Protein AF-A0A6I7WLR5-F1 (afdb_monomer)

Solvent-accessible surface area (backbone atoms only — not comparable to full-atom values): 5515 Å² total; per-residue (Å²): 133,82,80,74,80,87,75,83,79,71,50,66,70,51,54,50,51,55,52,51,54,34,65,75,40,56,70,33,25,38,33,32,39,29,27,16,47,95,90,38,60,68,51,74,43,82,32,59,53,66,34,96,51,32,59,81,39,74,30,73,34,66,68,54,49,53,51,49,55,47,53,29,57,79,68,73,31,41,89,65,44,79,51,70,49,58,54,87,52,78,94,67,138

pLDDT: mean 93.95, std 9.71, range [45.16, 98.81]

Radius of gyration: 13.98 Å; Cα contacts (8 Å, |Δi|>4): 146; chains: 1; bounding box: 31×34×35 Å

Secondary structure (DSSP, 8-state):
-----------HHHHHHHHHHHHHSTTS--EEEEEEETTEEEEEEEE-B--SSTTT---B-HHHHHHHHHHHHHTT-EEEEEEE--SSS-S--

Sequence (93 aa):
MTDKIKEIAIPRKIVQSLLHHAQQTPEQEVCGLISSLNNTPYHCYPIENTATQPERFFNLDPQQQIQAMASMREKDEQLFAIYHSHPSAPAVP

Foldseek 3Di:
DPPPPPDADADPVVVVVQVVQCVVPLQFKWKWFWWDDPLHTDDTQTFDFPDPCRSADGDGDPVSNVVVCVVCVVVVIGTNDIDMDHNPDPPDD

Nearest PDB structures (foldseek):
  5ld9-assembly1_A  TM=9.307E-01  e=1.013E-04  Pyrococcus furiosus DSM 3638
  4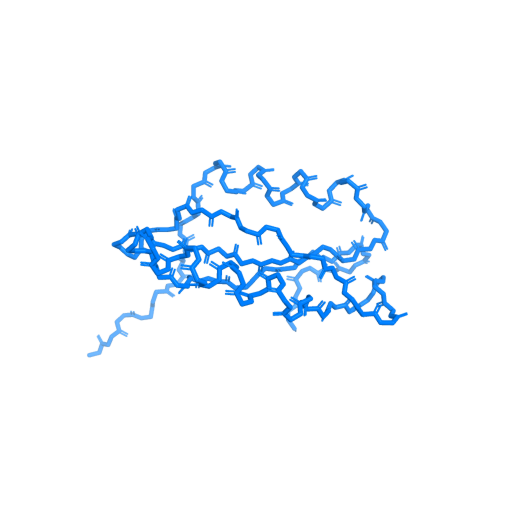gdn-assembly4_D  TM=3.740E-01  e=2.712E+00  Staphylococcus aureus subsp. aureus N315
  7y3z-assembly4_C  TM=3.862E-01  e=4.213E+00  Acinetobacter
  7v1y-assembly1_B  TM=2.665E-01  e=2.888E+00  Homo sapiens

Structure (mmCIF, N/CA/C/O backbone):
data_AF-A0A6I7WLR5-F1
#
_entry.id   AF-A0A6I7WLR5-F1
#
loop_
_atom_site.group_PDB
_atom_site.id
_atom_site.type_symbol
_atom_site.label_atom_id
_atom_site.label_alt_id
_atom_site.label_comp_id
_atom_site.label_asym_id
_atom_site.label_entity_id
_atom_site.label_seq_id
_atom_site.pdbx_PDB_ins_code
_atom_site.Cartn_x
_atom_site.Cartn_y
_atom_site.Cartn_z
_atom_site.occupancy
_atom_site.B_iso_or_equiv
_atom_site.auth_seq_id
_atom_site.auth_comp_id
_atom_site.auth_asym_id
_atom_site.auth_atom_id
_atom_site.pdbx_PDB_model_num
ATOM 1 N N . MET A 1 1 ? -7.850 -25.367 19.589 1.00 45.16 1 MET A N 1
ATOM 2 C CA . MET A 1 1 ? -7.629 -25.574 18.145 1.00 45.16 1 MET A CA 1
ATOM 3 C C . MET A 1 1 ? -8.180 -24.337 17.469 1.00 45.16 1 MET A C 1
ATOM 5 O O . MET A 1 1 ? -9.386 -24.162 17.465 1.00 45.16 1 MET A O 1
ATOM 9 N N . THR A 1 2 ? -7.322 -23.397 17.089 1.00 51.28 2 THR A N 1
ATOM 10 C CA . THR A 1 2 ? -7.746 -22.172 16.404 1.00 51.28 2 THR A CA 1
ATOM 11 C C . THR A 1 2 ? -8.135 -22.555 14.985 1.00 51.28 2 THR A C 1
ATOM 13 O O . THR A 1 2 ? -7.281 -23.003 14.219 1.00 51.28 2 THR A O 1
ATOM 16 N N . ASP A 1 3 ? -9.422 -22.444 14.657 1.00 58.72 3 ASP A N 1
ATOM 17 C CA . ASP A 1 3 ? -9.887 -22.557 13.278 1.00 58.72 3 ASP A CA 1
ATOM 18 C C . ASP A 1 3 ? -9.053 -21.609 12.416 1.00 58.72 3 ASP A C 1
ATOM 20 O O . ASP A 1 3 ? -9.034 -20.394 12.628 1.00 58.72 3 ASP A O 1
ATOM 24 N N . LYS A 1 4 ? -8.291 -22.176 11.476 1.00 65.38 4 LYS A N 1
ATOM 25 C CA . LYS A 1 4 ? -7.581 -21.379 10.481 1.00 65.38 4 LYS A CA 1
ATOM 26 C C . LYS A 1 4 ? -8.644 -20.645 9.676 1.00 65.38 4 LYS A C 1
ATOM 28 O O . LYS A 1 4 ? -9.430 -21.285 8.981 1.00 65.38 4 LYS A O 1
ATOM 33 N N . ILE A 1 5 ? -8.645 -19.319 9.764 1.00 66.56 5 ILE A N 1
ATOM 34 C CA . ILE A 1 5 ? -9.427 -18.465 8.876 1.00 66.56 5 ILE A CA 1
ATOM 35 C C . ILE A 1 5 ? -8.998 -18.812 7.446 1.00 66.56 5 ILE A C 1
ATOM 37 O O . ILE A 1 5 ? -7.853 -18.578 7.063 1.00 66.56 5 ILE A O 1
ATOM 41 N N . LYS A 1 6 ? -9.891 -19.460 6.692 1.00 81.31 6 LYS A N 1
ATOM 42 C CA . LYS A 1 6 ? -9.633 -19.869 5.302 1.00 81.31 6 LYS A CA 1
ATOM 43 C C . LYS A 1 6 ? -9.869 -18.734 4.312 1.00 81.31 6 LYS A C 1
ATOM 45 O O . LYS A 1 6 ? -9.347 -18.784 3.206 1.00 81.31 6 LYS A O 1
ATOM 50 N N . GLU A 1 7 ? -10.653 -17.735 4.707 1.00 87.25 7 GLU A N 1
ATOM 51 C CA . GLU A 1 7 ? -11.148 -16.684 3.825 1.00 87.25 7 GLU A CA 1
ATOM 52 C C . GLU A 1 7 ? -11.110 -15.331 4.534 1.00 87.25 7 GLU A C 1
ATOM 54 O O . GLU A 1 7 ? -11.405 -15.234 5.725 1.00 87.25 7 GLU A O 1
ATOM 59 N N . ILE A 1 8 ? -10.765 -14.282 3.790 1.00 90.62 8 ILE A N 1
ATOM 60 C CA . ILE A 1 8 ? -10.817 -12.895 4.256 1.00 90.62 8 ILE A CA 1
ATOM 61 C C . ILE A 1 8 ? -11.893 -12.139 3.480 1.00 90.62 8 ILE A C 1
ATOM 63 O O . ILE A 1 8 ? -12.013 -12.280 2.264 1.00 90.62 8 ILE A O 1
ATOM 67 N N . ALA A 1 9 ? -12.668 -11.311 4.177 1.00 92.75 9 ALA A N 1
ATOM 68 C CA . ALA A 1 9 ? -13.650 -10.434 3.555 1.00 92.75 9 ALA A CA 1
ATOM 69 C C . ALA A 1 9 ? -13.074 -9.021 3.436 1.00 92.75 9 ALA A C 1
ATOM 71 O O . ALA A 1 9 ? -12.740 -8.395 4.440 1.00 92.75 9 ALA A O 1
ATOM 72 N N . ILE A 1 10 ? -12.980 -8.507 2.209 1.00 95.38 10 ILE A N 1
ATOM 73 C CA . ILE A 1 10 ? -12.531 -7.138 1.938 1.00 95.38 10 ILE A CA 1
ATOM 74 C C . ILE A 1 10 ? -13.728 -6.338 1.402 1.00 95.38 10 ILE A C 1
ATOM 76 O O . ILE A 1 10 ? -14.327 -6.743 0.402 1.00 95.38 10 ILE A O 1
ATOM 80 N N . PRO A 1 11 ? -14.096 -5.198 2.021 1.00 96.06 11 PRO A N 1
ATOM 81 C CA . PRO A 1 11 ? -15.155 -4.333 1.518 1.00 96.06 11 PRO A CA 1
ATOM 82 C C . PRO A 1 11 ? -14.936 -3.925 0.062 1.00 96.06 11 PRO A C 1
ATOM 84 O O . PRO A 1 11 ? -13.833 -3.550 -0.341 1.00 96.06 11 PRO A O 1
ATOM 87 N N . ARG A 1 12 ? -16.023 -3.896 -0.719 1.00 96.88 12 ARG A N 1
ATOM 88 C CA . ARG A 1 12 ? -15.990 -3.536 -2.148 1.00 96.88 12 ARG A CA 1
ATOM 89 C C . ARG A 1 12 ? -15.294 -2.200 -2.414 1.00 96.88 12 ARG A C 1
ATOM 91 O O . ARG A 1 12 ? -14.594 -2.086 -3.413 1.00 96.88 12 ARG A O 1
ATOM 98 N N . LYS A 1 13 ? -15.454 -1.219 -1.520 1.00 96.69 13 LYS A N 1
ATOM 99 C CA . LYS A 1 13 ? -14.789 0.087 -1.621 1.00 96.69 13 LYS A CA 1
ATOM 100 C C . LYS A 1 13 ? -13.264 -0.055 -1.648 1.00 96.69 13 LYS A C 1
ATOM 102 O O . LYS A 1 13 ? -12.628 0.550 -2.500 1.00 96.69 13 LYS A O 1
ATOM 107 N N . ILE A 1 14 ? -12.696 -0.889 -0.773 1.00 97.94 14 ILE A N 1
ATOM 108 C CA . ILE A 1 14 ? -11.253 -1.162 -0.765 1.00 97.94 14 ILE A CA 1
ATOM 109 C C . ILE A 1 14 ? -10.862 -1.863 -2.062 1.00 97.94 14 ILE A C 1
ATOM 111 O O . ILE A 1 14 ? -9.961 -1.386 -2.738 1.00 97.94 14 ILE A O 1
ATOM 115 N N . VAL A 1 15 ? -11.577 -2.920 -2.467 1.00 97.62 15 VAL A N 1
ATOM 116 C CA . VAL A 1 15 ? -11.294 -3.638 -3.727 1.00 97.62 15 VAL A CA 1
ATOM 117 C C . VAL A 1 15 ? -11.268 -2.682 -4.924 1.00 97.62 15 VAL A C 1
ATOM 119 O O . VAL A 1 15 ? -10.356 -2.740 -5.742 1.00 97.62 15 VAL A O 1
ATOM 122 N N . GLN A 1 16 ? -12.229 -1.762 -5.013 1.00 97.81 16 GLN A N 1
ATOM 123 C CA . GLN A 1 16 ? -12.274 -0.755 -6.072 1.00 97.81 16 GLN A CA 1
ATOM 124 C C . GLN A 1 16 ? -11.085 0.206 -6.012 1.00 97.81 16 GLN A C 1
ATOM 126 O O . GLN A 1 16 ? -10.528 0.513 -7.060 1.00 97.81 16 GLN A O 1
ATOM 131 N N . SER A 1 17 ? -10.664 0.645 -4.822 1.00 97.50 17 SER A N 1
ATOM 132 C CA . SER A 1 17 ? -9.457 1.465 -4.666 1.00 97.50 17 SER A CA 1
ATOM 133 C C . SER A 1 17 ? -8.193 0.727 -5.111 1.00 97.50 17 SER A C 1
ATOM 135 O O . SER A 1 17 ? -7.372 1.324 -5.797 1.00 97.50 17 SER A O 1
ATOM 137 N N . LEU A 1 18 ? -8.054 -0.562 -4.775 1.00 97.50 18 LEU A N 1
ATOM 138 C CA . LEU A 1 18 ? -6.912 -1.381 -5.203 1.00 97.50 18 LEU A CA 1
ATOM 139 C C . LEU A 1 18 ? -6.868 -1.524 -6.728 1.00 97.50 18 LEU A C 1
ATOM 141 O O . LEU A 1 18 ? -5.837 -1.276 -7.348 1.00 97.50 18 LEU A O 1
ATOM 145 N N . LEU A 1 19 ? -8.005 -1.881 -7.334 1.00 97.19 19 LEU A N 1
ATOM 146 C CA . LEU A 1 19 ? -8.120 -2.032 -8.785 1.00 97.19 19 LEU A CA 1
ATOM 147 C C . LEU A 1 19 ? -7.875 -0.708 -9.509 1.00 97.19 19 LEU A C 1
ATOM 149 O O . LEU A 1 19 ? -7.153 -0.681 -10.499 1.00 97.19 19 LEU A O 1
ATOM 153 N N . HIS A 1 20 ? -8.443 0.389 -9.004 1.00 97.62 20 HIS A N 1
ATOM 154 C CA . HIS A 1 20 ? -8.233 1.714 -9.573 1.00 97.62 20 HIS A CA 1
ATOM 155 C C . HIS A 1 20 ? -6.758 2.121 -9.521 1.00 97.62 20 HIS A C 1
ATOM 157 O O . HIS A 1 20 ? -6.246 2.604 -10.526 1.00 97.62 20 HIS A O 1
ATOM 163 N N . HIS A 1 21 ? -6.078 1.882 -8.394 1.00 97.62 21 HIS A N 1
ATOM 164 C CA . HIS A 1 21 ? -4.654 2.176 -8.240 1.00 97.62 21 HIS A CA 1
ATOM 165 C C . HIS A 1 21 ? -3.825 1.414 -9.282 1.00 97.62 21 HIS A C 1
ATOM 167 O O . HIS A 1 21 ? -3.110 2.041 -10.056 1.00 97.62 21 HIS A O 1
ATOM 173 N N . ALA A 1 22 ? -4.012 0.095 -9.389 1.00 96.94 22 ALA A N 1
ATOM 174 C CA . ALA A 1 22 ? -3.304 -0.729 -10.370 1.00 96.94 22 ALA A CA 1
ATOM 175 C C . ALA A 1 22 ? -3.573 -0.294 -11.824 1.00 96.94 22 ALA A C 1
ATOM 177 O O . ALA A 1 22 ? -2.685 -0.334 -12.668 1.00 96.94 22 ALA A O 1
ATOM 178 N N . GLN A 1 23 ? -4.791 0.167 -12.123 1.00 96.81 23 GLN A N 1
ATOM 179 C CA . GLN A 1 23 ? -5.159 0.654 -13.454 1.00 96.81 23 GLN A CA 1
ATOM 180 C C . GLN A 1 23 ? -4.512 1.994 -13.832 1.00 96.81 23 GLN A C 1
ATOM 182 O O . GLN A 1 23 ? -4.456 2.297 -15.022 1.00 96.81 23 GLN A O 1
ATOM 187 N N . GLN A 1 24 ? -4.047 2.806 -12.873 1.0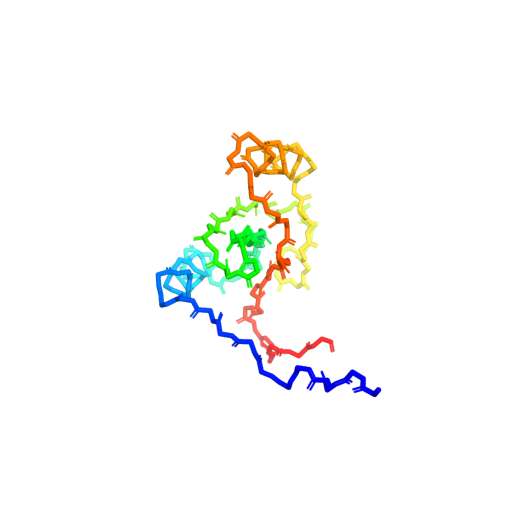0 96.81 24 GLN A N 1
ATOM 188 C CA . GLN A 1 24 ? -3.358 4.067 -13.190 1.00 96.81 24 GLN A CA 1
ATOM 189 C C . GLN A 1 24 ? -1.954 3.835 -13.766 1.00 96.81 24 GLN A C 1
ATOM 191 O O . GLN A 1 24 ? -1.485 4.641 -14.566 1.00 96.81 24 GLN A O 1
ATOM 196 N N . THR A 1 25 ? -1.298 2.736 -13.391 1.00 93.69 25 THR A N 1
ATOM 197 C CA . THR A 1 25 ? 0.059 2.385 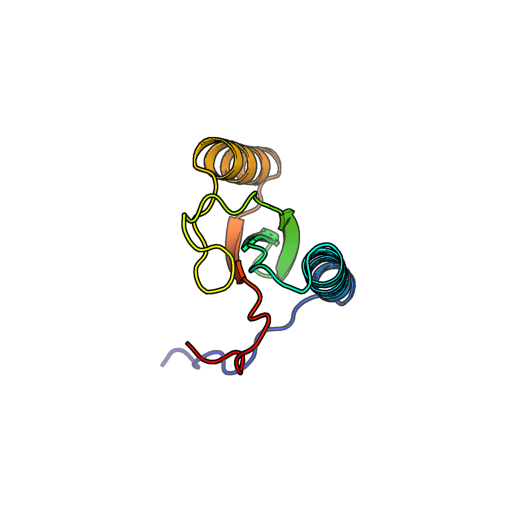-13.836 1.00 93.69 25 THR A CA 1
ATOM 198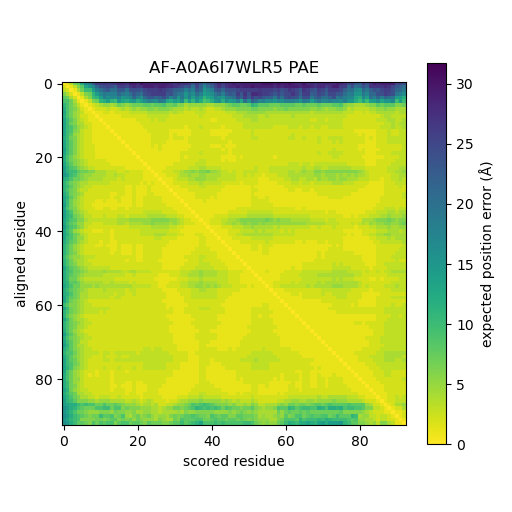 C C . THR A 1 25 ? 0.122 0.905 -14.222 1.00 93.69 25 THR A C 1
ATOM 200 O O . THR A 1 25 ? 0.768 0.115 -13.541 1.00 93.69 25 THR A O 1
ATOM 203 N N . PRO A 1 26 ? -0.542 0.494 -15.317 1.00 94.50 26 PRO A N 1
ATOM 204 C CA . PRO A 1 26 ? -0.761 -0.920 -15.635 1.00 94.50 26 PRO A CA 1
ATOM 205 C C . PRO A 1 26 ? 0.516 -1.705 -15.970 1.00 94.50 26 PRO A C 1
ATOM 207 O O . PRO A 1 26 ? 0.469 -2.928 -16.019 1.00 94.50 26 PRO A O 1
ATOM 210 N N . GLU A 1 27 ? 1.638 -1.023 -16.215 1.00 96.25 27 GLU A N 1
ATOM 211 C CA . GLU A 1 27 ? 2.937 -1.633 -16.529 1.00 96.25 27 GLU A CA 1
ATOM 212 C C . GLU A 1 27 ? 3.860 -1.767 -15.304 1.00 96.25 27 GLU A C 1
ATOM 214 O O . GLU A 1 27 ? 4.908 -2.403 -15.397 1.00 96.25 27 GLU A O 1
ATOM 219 N N . GLN A 1 28 ? 3.490 -1.182 -14.161 1.00 96.88 28 GLN A N 1
ATOM 220 C CA . GLN A 1 28 ? 4.300 -1.153 -12.940 1.00 96.88 28 GLN A CA 1
ATOM 221 C C . GLN A 1 28 ? 3.502 -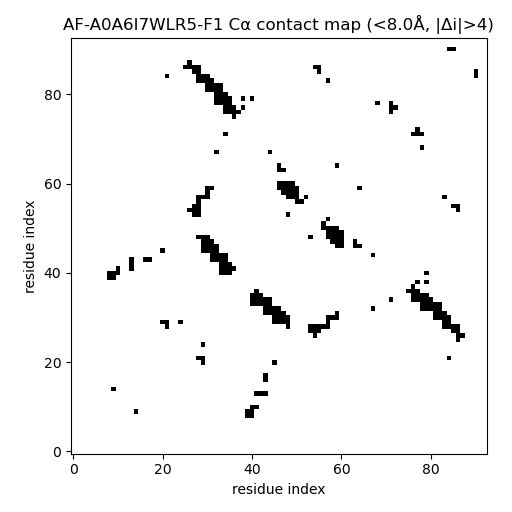1.697 -11.755 1.00 96.88 28 GLN A C 1
ATOM 223 O O . GLN A 1 28 ? 2.293 -1.497 -11.656 1.00 96.88 28 GLN A O 1
ATOM 228 N N . GLU A 1 29 ? 4.171 -2.384 -10.834 1.00 97.56 29 GLU A N 1
ATOM 229 C CA . GLU A 1 29 ? 3.572 -2.779 -9.571 1.00 97.56 29 GLU A CA 1
ATOM 230 C C . GLU A 1 29 ? 3.186 -1.535 -8.774 1.00 97.56 29 GLU A C 1
ATOM 232 O O . GLU A 1 29 ? 4.025 -0.683 -8.468 1.00 97.56 29 GLU A O 1
ATOM 237 N N . VAL A 1 30 ? 1.916 -1.458 -8.390 1.00 98.00 30 VAL A N 1
ATOM 238 C CA . VAL A 1 30 ? 1.478 -0.571 -7.317 1.00 98.00 30 VAL A CA 1
ATOM 239 C C . VAL A 1 30 ? 1.582 -1.293 -5.988 1.00 98.00 30 VAL A C 1
ATOM 241 O O . VAL A 1 30 ? 1.436 -2.513 -5.940 1.00 98.00 30 VAL A O 1
ATOM 244 N N . CYS A 1 31 ? 1.766 -0.552 -4.900 1.00 98.56 31 CYS A N 1
ATOM 245 C CA . CYS A 1 31 ? 1.821 -1.116 -3.557 1.00 98.56 31 CYS A CA 1
ATOM 246 C C . CYS A 1 31 ? 1.140 -0.219 -2.519 1.00 98.56 31 CYS A C 1
ATOM 248 O O . CYS A 1 31 ? 0.797 0.938 -2.769 1.00 98.56 31 CYS A O 1
ATOM 250 N N . GLY A 1 32 ? 0.903 -0.770 -1.334 1.00 98.62 32 GLY A N 1
ATOM 251 C CA . GLY A 1 32 ? 0.379 0.001 -0.218 1.00 98.62 32 GLY A CA 1
ATOM 252 C C . GLY A 1 32 ? -0.076 -0.856 0.948 1.00 98.62 32 GLY A C 1
ATOM 253 O O . GLY A 1 32 ? 0.190 -2.057 1.022 1.00 98.62 32 GLY A O 1
ATOM 254 N N . LEU A 1 33 ? -0.784 -0.211 1.871 1.00 98.69 33 LEU A N 1
ATOM 255 C CA . LEU A 1 33 ? -1.274 -0.824 3.099 1.00 98.69 33 LEU A CA 1
ATOM 256 C C . LEU A 1 33 ? -2.799 -0.790 3.159 1.00 98.69 33 LEU A C 1
ATOM 258 O O . LEU A 1 33 ? -3.448 0.119 2.642 1.00 98.69 33 LEU A O 1
ATOM 262 N N . ILE A 1 34 ? -3.368 -1.766 3.851 1.00 98.56 34 ILE A N 1
ATOM 263 C CA . ILE A 1 34 ? -4.774 -1.794 4.244 1.00 98.56 34 ILE A CA 1
ATOM 264 C C . ILE A 1 34 ? -4.806 -1.792 5.766 1.00 98.56 34 ILE A C 1
ATOM 266 O O . ILE A 1 34 ? -4.103 -2.582 6.400 1.00 98.56 34 ILE A O 1
ATOM 270 N N . SER A 1 35 ? -5.607 -0.911 6.351 1.00 98.44 35 SER A N 1
ATOM 271 C CA . SER A 1 35 ? -5.881 -0.906 7.783 1.00 98.44 35 SER A CA 1
ATOM 272 C C . SER A 1 35 ? -7.151 -1.688 8.108 1.00 98.44 35 SER A C 1
ATOM 274 O O . SER A 1 35 ? -7.951 -2.017 7.231 1.00 98.44 35 SER A O 1
ATOM 276 N N . SER A 1 36 ? -7.359 -1.963 9.388 1.00 97.69 36 SER A N 1
ATOM 277 C CA . SER A 1 36 ? -8.597 -2.502 9.928 1.00 97.69 36 SER A CA 1
ATOM 278 C C . SER A 1 36 ? -9.061 -1.713 11.139 1.00 97.69 36 SER A C 1
ATOM 280 O O . SER A 1 36 ? -8.257 -1.169 11.894 1.00 97.69 36 SER A O 1
ATOM 282 N N . LEU A 1 37 ? -10.374 -1.712 11.335 1.00 96.50 37 LEU A N 1
ATOM 283 C CA . LEU A 1 37 ? -11.035 -1.264 12.549 1.00 96.50 37 LEU A CA 1
ATOM 284 C C . LEU A 1 37 ? -11.823 -2.457 13.094 1.00 96.50 37 LEU A C 1
ATOM 286 O O . LEU A 1 37 ? -12.617 -3.052 12.364 1.00 96.50 37 LEU A O 1
ATOM 290 N N . ASN A 1 38 ? -11.578 -2.848 14.347 1.00 92.25 38 ASN A N 1
ATOM 291 C CA . ASN A 1 38 ? -12.183 -4.042 14.958 1.00 92.25 38 ASN A CA 1
ATOM 292 C C . ASN A 1 38 ? -12.045 -5.300 14.074 1.00 92.25 38 ASN A C 1
ATOM 294 O O . ASN A 1 38 ? -13.026 -5.984 13.779 1.00 92.25 38 ASN A O 1
ATOM 298 N N . ASN A 1 39 ? -10.827 -5.562 13.589 1.00 88.56 39 ASN A N 1
ATOM 299 C CA . ASN A 1 39 ? -10.475 -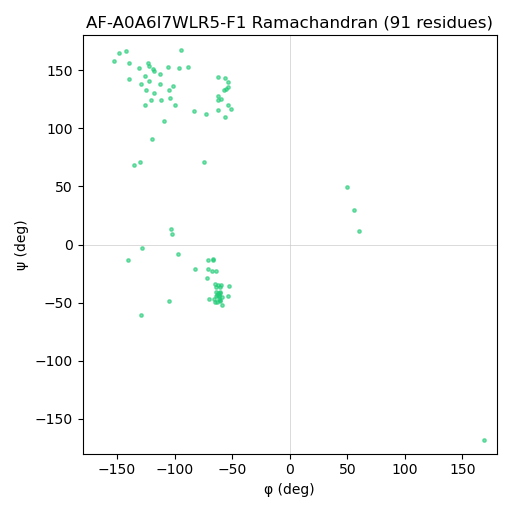6.678 12.699 1.00 88.56 39 ASN A CA 1
ATOM 300 C C . ASN A 1 39 ? -11.217 -6.704 11.347 1.00 88.56 39 ASN A C 1
ATOM 302 O O . ASN A 1 39 ? -11.128 -7.690 10.617 1.00 88.56 39 ASN A O 1
ATOM 306 N N . THR A 1 40 ? -11.920 -5.630 10.983 1.00 93.44 40 THR A N 1
ATOM 307 C CA . THR A 1 40 ? -12.579 -5.485 9.681 1.00 93.44 40 THR A CA 1
ATOM 308 C C . THR A 1 40 ? -11.765 -4.531 8.810 1.00 93.44 40 THR A C 1
ATOM 310 O O . THR A 1 40 ? -11.497 -3.418 9.266 1.00 93.44 40 THR A O 1
ATOM 313 N N . PRO A 1 41 ? -11.362 -4.907 7.579 1.00 97.00 41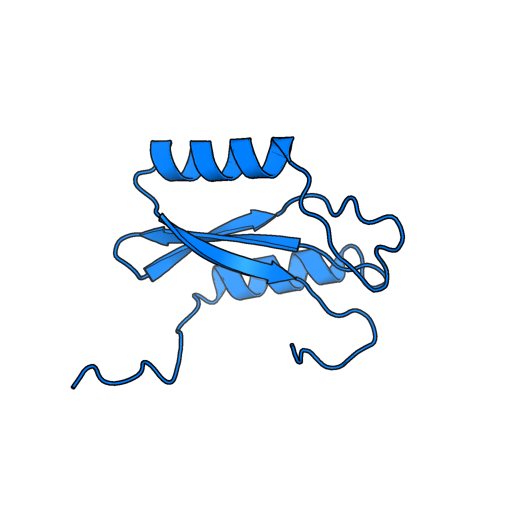 PRO A N 1
ATOM 314 C CA . PRO A 1 41 ? -10.614 -4.011 6.696 1.00 97.00 41 PRO A CA 1
ATOM 315 C C . PRO A 1 41 ? -11.362 -2.693 6.472 1.00 97.00 41 PRO A C 1
ATOM 317 O O . PRO A 1 41 ? -12.565 -2.713 6.210 1.00 97.00 41 PRO A O 1
ATOM 320 N N . TYR A 1 42 ? -10.667 -1.559 6.578 1.00 96.69 42 TYR A N 1
ATOM 321 C CA . TYR A 1 42 ? -11.309 -0.247 6.702 1.00 96.69 42 TYR A CA 1
ATOM 322 C C . TYR A 1 42 ? -10.787 0.810 5.717 1.00 96.69 42 TYR A C 1
ATOM 324 O O . TYR A 1 42 ? -11.554 1.260 4.860 1.00 96.69 42 TYR A O 1
ATOM 332 N N . HIS A 1 43 ? -9.495 1.158 5.754 1.00 97.19 43 HIS A N 1
ATOM 333 C CA . HIS A 1 43 ? -8.888 2.114 4.819 1.00 97.19 43 HIS A CA 1
ATOM 334 C C . HIS A 1 43 ? -7.787 1.494 3.958 1.00 97.19 43 HIS A C 1
ATOM 336 O O . HIS A 1 43 ? -7.075 0.585 4.376 1.00 97.19 43 HIS A O 1
ATOM 342 N N . CYS A 1 44 ? -7.643 2.026 2.742 1.00 98.12 44 CYS A N 1
ATOM 343 C CA . CYS A 1 44 ? -6.527 1.750 1.845 1.00 98.12 44 CYS A CA 1
ATOM 344 C C . CYS A 1 44 ? -5.588 2.960 1.833 1.00 98.12 44 CYS A C 1
ATOM 346 O O . CYS A 1 44 ? -6.043 4.094 1.679 1.00 98.12 44 CYS A O 1
ATOM 348 N N . TYR A 1 45 ? -4.295 2.695 1.972 1.00 98.38 45 TYR A N 1
ATOM 349 C CA . TYR A 1 45 ? -3.207 3.661 1.948 1.00 98.38 45 TYR A CA 1
ATOM 350 C C . TYR A 1 45 ? -2.274 3.298 0.783 1.00 98.38 45 TYR A C 1
ATOM 352 O O . TYR A 1 45 ? -1.384 2.463 0.962 1.00 98.38 45 TYR A O 1
ATOM 360 N N . PRO A 1 46 ? -2.503 3.845 -0.427 1.00 98.31 46 PRO A N 1
ATOM 361 C CA . PRO A 1 46 ? -1.534 3.790 -1.519 1.00 98.31 46 PRO A CA 1
ATOM 362 C C . PRO A 1 46 ? -0.179 4.333 -1.069 1.00 98.31 46 PRO A C 1
ATOM 364 O O . PRO A 1 46 ? -0.130 5.365 -0.400 1.00 98.31 46 PRO A O 1
ATOM 367 N N . ILE A 1 47 ? 0.894 3.629 -1.420 1.00 98.56 47 ILE A N 1
ATOM 368 C CA . ILE A 1 47 ? 2.270 4.054 -1.167 1.00 98.56 47 ILE A CA 1
ATOM 369 C C . ILE A 1 47 ? 3.043 3.945 -2.474 1.00 98.56 47 ILE A C 1
ATOM 371 O O . ILE A 1 47 ? 2.899 2.965 -3.208 1.00 98.56 47 ILE A O 1
ATOM 375 N N . GLU A 1 48 ? 3.867 4.948 -2.746 1.00 98.31 48 GLU A N 1
ATOM 376 C CA . GLU A 1 48 ? 4.750 4.963 -3.905 1.00 98.31 48 GLU A CA 1
ATOM 377 C C . GLU A 1 48 ? 5.688 3.750 -3.929 1.00 98.31 48 GLU A C 1
ATOM 379 O O . GLU A 1 48 ? 6.320 3.404 -2.925 1.00 98.31 48 GLU A O 1
ATOM 384 N N . ASN A 1 49 ? 5.774 3.114 -5.099 1.00 98.50 49 ASN A N 1
ATOM 385 C CA . ASN A 1 49 ? 6.726 2.047 -5.351 1.00 98.50 49 ASN A CA 1
ATOM 386 C C . ASN A 1 49 ? 8.086 2.645 -5.738 1.00 98.50 49 ASN A C 1
ATOM 388 O O . ASN A 1 49 ? 8.231 3.253 -6.793 1.00 98.50 49 ASN A O 1
ATOM 392 N N . THR A 1 50 ? 9.092 2.425 -4.897 1.00 98.38 50 THR A N 1
ATOM 393 C CA . THR A 1 50 ? 10.462 2.937 -5.060 1.00 98.38 50 THR A CA 1
ATOM 394 C C . THR A 1 50 ? 11.445 1.869 -5.552 1.00 98.38 50 THR A C 1
ATOM 396 O O . THR A 1 50 ? 12.664 2.049 -5.480 1.00 98.38 50 THR A O 1
ATOM 399 N N . ALA A 1 51 ? 10.949 0.722 -6.026 1.00 98.06 51 ALA A N 1
ATOM 400 C CA . ALA A 1 51 ? 11.796 -0.326 -6.578 1.00 98.06 51 ALA A CA 1
ATOM 401 C C . ALA A 1 51 ? 12.552 0.171 -7.818 1.00 98.06 51 ALA A C 1
ATOM 403 O O . ALA A 1 51 ? 12.026 0.917 -8.639 1.00 98.06 51 ALA A O 1
ATOM 404 N N . THR A 1 52 ? 13.790 -0.294 -7.991 1.00 97.44 52 THR A N 1
ATOM 405 C CA . THR A 1 52 ? 14.601 0.008 -9.185 1.00 97.44 52 THR A CA 1
ATOM 406 C C . THR A 1 52 ? 14.040 -0.626 -10.457 1.00 97.44 52 THR A C 1
ATOM 408 O O . THR A 1 52 ? 14.342 -0.167 -11.554 1.00 97.44 52 THR A O 1
ATOM 411 N N . GLN A 1 53 ? 13.249 -1.687 -10.298 1.00 96.75 53 GLN A N 1
ATOM 412 C CA . GLN A 1 53 ? 12.580 -2.436 -11.357 1.00 96.75 53 GLN A CA 1
ATOM 413 C C . 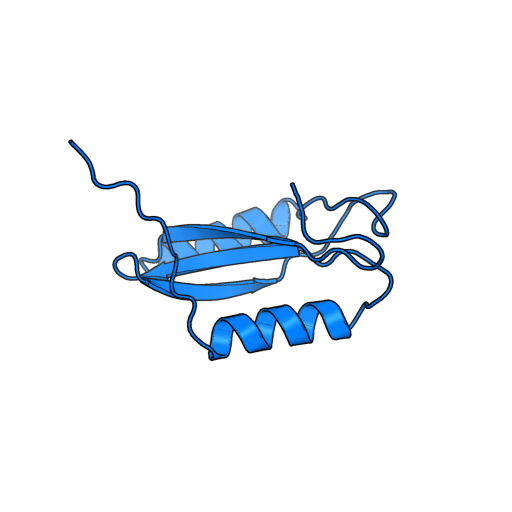GLN A 1 53 ? 11.092 -2.585 -10.999 1.00 96.75 53 GLN A C 1
ATOM 415 O O . GLN A 1 53 ? 10.654 -3.667 -10.585 1.00 96.75 53 GLN A O 1
ATOM 420 N N . PRO A 1 54 ? 10.321 -1.484 -11.069 1.00 96.62 54 PRO A N 1
ATOM 421 C CA . PRO A 1 54 ? 8.940 -1.444 -10.606 1.00 96.62 54 PRO A CA 1
ATOM 422 C C . PRO A 1 54 ? 8.005 -2.315 -11.450 1.00 96.62 54 PRO A C 1
ATOM 424 O O . PRO A 1 54 ? 6.895 -2.591 -11.029 1.00 96.62 54 PRO A O 1
ATOM 427 N N . GLU A 1 55 ? 8.429 -2.797 -12.617 1.00 95.12 55 GLU A N 1
ATOM 428 C CA . GLU A 1 55 ? 7.675 -3.735 -13.451 1.00 95.12 55 GLU A CA 1
ATOM 429 C C . GLU A 1 55 ? 7.584 -5.160 -12.866 1.00 95.12 55 GLU A C 1
ATOM 431 O O . GLU A 1 55 ? 6.803 -5.978 -13.358 1.00 95.12 55 GLU A O 1
ATOM 436 N N . ARG A 1 56 ? 8.399 -5.472 -11.844 1.00 93.44 56 ARG A N 1
ATOM 437 C CA . ARG A 1 56 ? 8.534 -6.821 -11.250 1.00 93.44 56 ARG A CA 1
ATOM 438 C C . ARG A 1 56 ? 8.681 -6.866 -9.733 1.00 93.44 56 ARG A C 1
ATOM 440 O O . ARG A 1 56 ? 8.675 -7.959 -9.171 1.00 93.44 56 ARG A O 1
ATOM 447 N N . PHE A 1 57 ? 8.951 -5.731 -9.103 1.00 95.75 57 PHE A N 1
ATOM 448 C CA . PHE A 1 57 ? 9.158 -5.652 -7.668 1.00 95.75 57 PHE A CA 1
ATOM 449 C C . PHE A 1 57 ? 8.490 -4.403 -7.120 1.00 95.75 57 PHE A C 1
ATOM 451 O O . PHE A 1 57 ? 8.376 -3.388 -7.814 1.00 95.75 57 PHE A O 1
ATOM 458 N N . PHE A 1 58 ? 8.170 -4.444 -5.831 1.00 97.12 58 PHE A N 1
ATOM 459 C CA . PHE A 1 58 ? 7.773 -3.265 -5.089 1.00 97.12 58 PHE A CA 1
ATOM 460 C C . PHE A 1 58 ? 8.674 -3.014 -3.882 1.00 97.12 58 PHE A C 1
ATOM 462 O O . PHE A 1 58 ? 9.044 -3.937 -3.158 1.00 97.12 58 PHE A O 1
ATOM 469 N N . ASN A 1 59 ? 8.974 -1.738 -3.642 1.00 98.19 59 ASN A N 1
ATOM 470 C CA . ASN A 1 59 ? 9.506 -1.238 -2.380 1.00 98.19 59 ASN A CA 1
ATOM 471 C C . ASN A 1 59 ? 8.598 -0.108 -1.907 1.00 98.19 59 ASN A C 1
ATOM 473 O O . ASN A 1 59 ? 8.463 0.899 -2.599 1.00 98.19 59 ASN A O 1
ATOM 477 N N . LEU A 1 60 ? 7.999 -0.251 -0.727 1.00 98.62 60 LEU A N 1
ATOM 478 C CA . LEU A 1 60 ? 7.235 0.839 -0.124 1.00 98.62 60 LEU A CA 1
ATOM 479 C C . LEU A 1 60 ? 8.167 2.024 0.142 1.00 98.62 60 LEU A C 1
ATOM 481 O O . LEU A 1 60 ? 9.194 1.845 0.800 1.00 98.62 60 LEU A O 1
ATOM 485 N N . ASP A 1 61 ? 7.802 3.222 -0.321 1.00 98.75 61 ASP A N 1
ATOM 486 C CA . ASP A 1 61 ? 8.477 4.442 0.118 1.00 98.75 61 ASP A CA 1
ATOM 487 C C . ASP A 1 61 ? 8.480 4.516 1.665 1.00 98.75 61 ASP A C 1
ATOM 489 O O . ASP 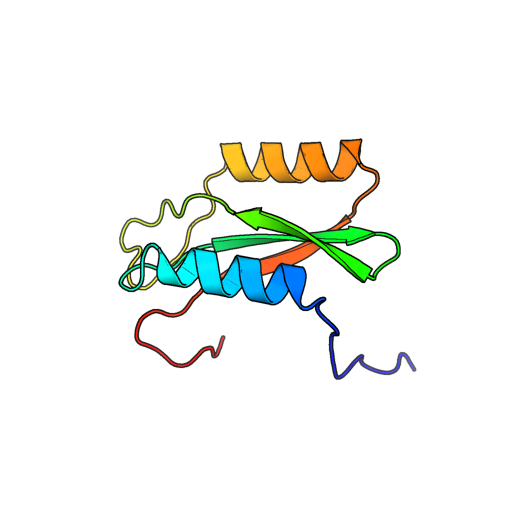A 1 61 ? 7.406 4.520 2.287 1.00 98.75 61 ASP A O 1
ATOM 493 N N . PRO A 1 62 ? 9.658 4.566 2.322 1.00 98.56 62 PRO A N 1
ATOM 494 C CA . PRO A 1 62 ? 9.737 4.486 3.779 1.00 98.56 62 PRO A CA 1
ATOM 495 C C . PRO A 1 62 ? 9.034 5.642 4.491 1.00 98.56 62 PRO A C 1
ATOM 497 O O . PRO A 1 62 ? 8.453 5.452 5.564 1.00 98.56 62 PRO A O 1
ATOM 500 N N . GLN A 1 63 ? 9.071 6.847 3.915 1.00 98.69 63 GLN A N 1
ATOM 501 C CA . GLN A 1 63 ? 8.461 8.023 4.524 1.00 98.69 63 GLN A CA 1
ATOM 502 C C . GLN A 1 63 ? 6.933 7.919 4.481 1.00 98.69 63 GLN A C 1
ATOM 504 O O . GLN A 1 63 ? 6.279 8.104 5.512 1.00 98.69 63 GLN A O 1
ATOM 509 N N . GLN A 1 64 ? 6.365 7.562 3.331 1.00 98.81 64 GLN A N 1
ATOM 510 C CA . GLN A 1 64 ? 4.929 7.338 3.167 1.00 98.81 64 GLN A CA 1
ATOM 511 C C . GLN A 1 64 ? 4.441 6.156 4.011 1.00 98.81 64 GLN A C 1
ATOM 513 O O . GLN A 1 64 ? 3.371 6.238 4.613 1.00 98.81 64 GLN A O 1
ATOM 518 N N . GLN A 1 65 ? 5.236 5.088 4.151 1.00 98.75 65 GLN A N 1
ATOM 519 C CA . GLN A 1 65 ? 4.916 3.979 5.053 1.00 98.75 65 GLN A CA 1
ATOM 520 C C . GLN A 1 65 ? 4.802 4.442 6.510 1.00 98.75 65 GLN A C 1
ATOM 522 O O . GLN A 1 65 ? 3.817 4.126 7.182 1.00 98.75 65 GLN A O 1
ATOM 527 N N . ILE A 1 66 ? 5.771 5.221 7.002 1.00 98.62 66 ILE A N 1
ATOM 528 C CA . ILE A 1 66 ? 5.738 5.769 8.366 1.00 98.62 66 ILE A CA 1
ATOM 529 C C . ILE A 1 66 ? 4.516 6.675 8.556 1.00 98.62 66 ILE A C 1
ATOM 531 O O . ILE A 1 66 ? 3.833 6.566 9.578 1.00 98.62 66 ILE A O 1
ATOM 535 N N . GLN A 1 67 ? 4.211 7.529 7.576 1.00 98.75 67 GLN A N 1
ATOM 536 C CA . GLN A 1 67 ? 3.048 8.419 7.604 1.00 98.75 67 GLN A CA 1
ATOM 537 C C . GLN A 1 67 ? 1.726 7.641 7.615 1.00 98.75 67 GLN A C 1
ATOM 539 O O . GLN A 1 67 ? 0.848 7.942 8.424 1.00 98.75 67 GLN A O 1
ATOM 544 N N . ALA A 1 68 ? 1.589 6.605 6.784 1.00 98.62 68 ALA A N 1
ATOM 545 C CA . ALA A 1 68 ? 0.409 5.747 6.760 1.00 98.62 68 ALA A CA 1
ATOM 546 C C . ALA A 1 68 ? 0.213 5.040 8.109 1.00 98.62 68 ALA A C 1
ATOM 548 O O . ALA A 1 68 ? -0.875 5.086 8.681 1.00 98.62 68 ALA A O 1
ATOM 549 N N . MET A 1 69 ? 1.278 4.461 8.673 1.00 98.50 69 MET A N 1
ATOM 550 C CA . MET A 1 69 ? 1.227 3.819 9.990 1.00 98.50 69 MET A CA 1
ATOM 551 C C . MET A 1 69 ? 0.935 4.812 11.125 1.00 98.50 69 MET A C 1
ATOM 553 O O . MET A 1 69 ? 0.272 4.446 12.095 1.00 98.50 69 MET A O 1
ATOM 557 N N . ALA A 1 70 ? 1.419 6.054 11.037 1.00 98.62 70 ALA A N 1
ATOM 558 C CA . ALA A 1 70 ? 1.070 7.114 11.983 1.00 98.62 70 ALA A CA 1
ATOM 559 C C . ALA A 1 70 ? -0.414 7.485 11.884 1.00 98.62 70 ALA A C 1
ATOM 561 O O . ALA A 1 70 ? -1.102 7.482 12.901 1.00 98.62 70 ALA A O 1
ATOM 562 N N . SER A 1 71 ? -0.926 7.675 10.666 1.00 98.50 71 SER A N 1
ATOM 563 C CA . SER A 1 71 ? -2.341 7.958 10.425 1.00 98.50 71 SER A CA 1
ATOM 564 C C . SER A 1 71 ? -3.255 6.832 10.913 1.00 98.50 71 SER A C 1
ATOM 566 O O . SER A 1 71 ? -4.331 7.111 11.432 1.00 98.50 71 SER A O 1
ATOM 568 N N . MET A 1 72 ? -2.841 5.566 10.781 1.00 98.50 72 MET A N 1
ATOM 569 C CA . MET A 1 72 ? -3.580 4.435 11.356 1.00 98.50 72 MET A CA 1
ATOM 570 C C . MET A 1 72 ? -3.687 4.565 12.880 1.00 98.50 72 MET A C 1
ATOM 572 O O . MET A 1 72 ? -4.788 4.483 13.414 1.00 98.50 72 MET A O 1
ATOM 576 N N . ARG A 1 73 ? -2.573 4.849 13.575 1.00 98.06 73 ARG A N 1
ATOM 577 C CA . ARG A 1 73 ? -2.574 5.038 15.038 1.00 98.06 73 ARG A CA 1
ATOM 578 C C . ARG A 1 73 ? -3.460 6.201 15.480 1.00 98.06 73 ARG A C 1
ATOM 580 O O . ARG A 1 73 ? -4.181 6.058 16.455 1.00 98.06 73 ARG A O 1
ATOM 587 N N . GLU A 1 74 ? -3.423 7.326 14.770 1.00 98.31 74 GLU A N 1
ATOM 588 C CA . GLU A 1 74 ? -4.256 8.504 15.071 1.00 98.31 74 GLU A CA 1
ATOM 589 C C . GLU A 1 74 ? -5.761 8.242 14.912 1.00 98.31 74 GLU A C 1
ATOM 591 O O . GLU A 1 74 ? -6.570 8.952 15.505 1.00 98.31 74 GLU A O 1
ATOM 596 N N . LYS A 1 75 ? -6.138 7.240 14.111 1.00 97.75 75 LYS A N 1
ATOM 597 C CA . LYS A 1 75 ? -7.530 6.851 13.848 1.00 97.75 75 LYS A CA 1
ATOM 598 C C . LYS A 1 75 ? -7.973 5.602 14.620 1.00 97.75 75 LYS A C 1
ATOM 600 O O . LYS A 1 75 ? -9.040 5.072 14.322 1.00 97.75 75 LYS A O 1
ATOM 605 N N . ASP A 1 76 ? -7.158 5.112 15.558 1.00 97.94 76 ASP A N 1
ATOM 606 C CA . ASP A 1 76 ? -7.370 3.840 16.269 1.00 97.94 76 ASP A CA 1
ATOM 607 C C . ASP A 1 76 ? -7.517 2.621 15.328 1.00 97.94 76 ASP A C 1
ATOM 609 O O . ASP A 1 76 ? -8.183 1.628 15.631 1.00 97.94 76 ASP A O 1
ATOM 613 N N . GLU A 1 77 ? -6.870 2.682 14.164 1.00 98.25 77 GLU A N 1
ATOM 614 C CA . GLU A 1 77 ? -6.833 1.612 13.172 1.00 98.25 77 GLU A CA 1
ATOM 615 C C . GLU A 1 77 ? -5.567 0.756 13.333 1.00 98.25 77 GLU A C 1
ATOM 617 O O . GLU A 1 77 ? -4.506 1.221 13.755 1.00 98.25 77 GLU A O 1
ATOM 622 N N . GLN A 1 78 ? -5.652 -0.513 12.937 1.00 98.06 78 GLN A N 1
ATOM 623 C CA . GLN A 1 78 ? -4.530 -1.453 12.966 1.00 98.06 78 GLN A CA 1
ATOM 624 C C . GLN A 1 78 ? -4.112 -1.846 11.554 1.00 98.06 78 GLN A C 1
ATOM 626 O O . GLN A 1 78 ? -4.959 -1.976 10.672 1.00 98.06 78 GLN A O 1
ATOM 631 N N . LEU A 1 79 ? -2.819 -2.094 11.331 1.00 98.06 79 LEU A N 1
ATOM 632 C CA . LEU A 1 79 ? -2.353 -2.654 10.062 1.00 98.06 79 LEU A CA 1
ATOM 633 C C . LEU A 1 79 ? -3.010 -4.022 9.832 1.00 98.06 79 LEU A C 1
ATOM 635 O O . LEU A 1 79 ? -2.903 -4.913 10.671 1.00 98.06 79 LEU A O 1
ATOM 639 N N . PHE A 1 80 ? -3.671 -4.178 8.689 1.00 97.44 80 PHE A N 1
ATOM 640 C CA . PHE A 1 80 ? -4.364 -5.405 8.309 1.00 97.44 80 PHE A CA 1
ATOM 641 C C . PHE A 1 80 ? -3.601 -6.187 7.241 1.00 97.44 80 PHE A C 1
ATOM 643 O O . PHE A 1 80 ? -3.401 -7.390 7.386 1.00 97.44 80 PHE A O 1
ATOM 650 N N . ALA A 1 81 ? -3.168 -5.517 6.171 1.00 97.38 81 ALA A N 1
ATOM 651 C CA . ALA A 1 81 ? -2.457 -6.164 5.073 1.00 97.38 81 ALA A CA 1
ATOM 652 C C . ALA A 1 81 ? -1.512 -5.205 4.344 1.00 97.38 81 ALA A C 1
ATOM 654 O O . ALA A 1 81 ? -1.702 -3.988 4.353 1.00 97.38 81 ALA A O 1
ATOM 655 N N . ILE A 1 82 ? -0.529 -5.791 3.667 1.00 98.12 82 ILE A N 1
ATOM 656 C CA . ILE A 1 82 ? 0.249 -5.156 2.602 1.00 98.12 82 ILE A CA 1
ATOM 657 C C . ILE A 1 82 ? -0.318 -5.691 1.289 1.00 98.12 82 ILE A C 1
ATOM 659 O O . ILE A 1 82 ? -0.580 -6.890 1.181 1.00 98.12 82 ILE A O 1
ATOM 663 N N . TYR A 1 83 ? -0.518 -4.822 0.305 1.00 97.75 83 TYR A N 1
ATOM 664 C CA . TYR A 1 83 ? -0.933 -5.229 -1.033 1.00 97.75 83 TYR A CA 1
ATOM 665 C C . TYR A 1 83 ? 0.075 -4.761 -2.076 1.00 97.75 83 TYR A C 1
ATOM 667 O O . TYR A 1 83 ? 0.750 -3.747 -1.894 1.00 97.75 83 TYR A O 1
ATOM 675 N N . HIS A 1 84 ? 0.115 -5.495 -3.181 1.00 97.69 84 HIS A N 1
ATOM 676 C CA . HIS A 1 84 ? 0.754 -5.086 -4.422 1.00 97.69 84 HIS A CA 1
ATOM 677 C C . HIS A 1 84 ? -0.001 -5.683 -5.619 1.00 97.69 84 HIS A C 1
ATOM 679 O O . HIS A 1 84 ? -0.846 -6.566 -5.441 1.00 97.69 84 HIS A O 1
ATOM 685 N N . SER A 1 85 ? 0.245 -5.170 -6.823 1.00 97.12 85 SER A N 1
ATOM 686 C CA . SER A 1 85 ? -0.304 -5.711 -8.076 1.00 97.12 85 SER A CA 1
ATOM 687 C C . SER A 1 85 ? 0.759 -6.464 -8.866 1.00 97.12 85 SER A C 1
ATOM 689 O O . SER A 1 85 ? 1.915 -6.074 -8.814 1.00 97.12 85 SER A O 1
ATOM 691 N N . HIS A 1 86 ? 0.363 -7.442 -9.685 1.00 94.94 86 HIS A N 1
ATOM 692 C CA . HIS A 1 86 ? 1.245 -8.073 -10.673 1.00 94.94 86 HIS A CA 1
ATOM 693 C C . HIS A 1 86 ? 0.827 -7.641 -12.094 1.00 94.94 86 HIS A C 1
ATOM 695 O O . HIS A 1 86 ? -0.203 -8.111 -12.580 1.00 94.94 86 HIS A O 1
ATOM 701 N N . PRO A 1 87 ? 1.591 -6.761 -12.771 1.00 92.12 87 PRO A N 1
ATOM 702 C CA . PRO A 1 87 ? 1.269 -6.258 -14.111 1.00 92.12 87 PRO A CA 1
ATOM 703 C C . PRO A 1 87 ? 1.171 -7.339 -15.192 1.00 92.12 87 PRO A C 1
ATOM 705 O O . PRO A 1 87 ? 0.296 -7.297 -16.053 1.00 92.12 87 PRO A O 1
ATOM 708 N N . SER A 1 88 ? 2.086 -8.311 -15.161 1.00 89.19 88 SER A N 1
ATOM 709 C CA . SER A 1 88 ? 2.291 -9.275 -16.254 1.00 89.19 88 SER A CA 1
ATOM 710 C C . SER A 1 88 ? 2.286 -10.741 -15.813 1.00 89.19 88 SER A C 1
ATOM 712 O O . SER A 1 88 ? 2.368 -11.637 -16.654 1.00 89.19 88 SER A O 1
ATOM 714 N N . ALA A 1 89 ? 2.171 -11.004 -14.509 1.00 86.62 89 ALA A N 1
ATOM 715 C CA . ALA A 1 89 ? 2.258 -12.338 -13.927 1.00 86.62 89 ALA A CA 1
ATOM 716 C C . ALA A 1 89 ? 0.992 -12.693 -13.128 1.00 86.62 89 ALA A C 1
ATOM 718 O O . ALA A 1 89 ? 0.288 -11.803 -12.649 1.00 86.62 89 ALA A O 1
ATOM 719 N N . PRO A 1 90 ? 0.687 -13.990 -12.941 1.00 88.62 90 PRO A N 1
ATOM 720 C CA . PRO A 1 90 ? -0.354 -14.413 -12.011 1.00 88.62 90 PRO A CA 1
ATOM 721 C C . PRO A 1 90 ? -0.095 -13.876 -10.598 1.00 88.62 90 PRO A C 1
ATOM 723 O O . PRO A 1 90 ? 1.053 -13.838 -10.159 1.00 88.62 90 PRO A O 1
ATOM 726 N N . ALA A 1 91 ? -1.156 -13.513 -9.874 1.00 83.94 91 ALA A N 1
ATOM 727 C CA . ALA A 1 91 ? -1.095 -13.056 -8.483 1.00 83.94 91 ALA A CA 1
ATOM 728 C C . ALA A 1 91 ? -0.830 -14.228 -7.515 1.00 83.94 91 ALA A C 1
ATOM 730 O O . ALA A 1 91 ? -1.727 -14.682 -6.803 1.00 83.94 91 ALA A O 1
ATOM 731 N N . VAL A 1 92 ? 0.392 -14.758 -7.545 1.00 85.75 92 VAL A N 1
ATOM 732 C CA . VAL A 1 92 ? 0.867 -15.877 -6.720 1.00 85.75 92 VAL A CA 1
ATOM 733 C C . VAL A 1 92 ? 2.133 -15.432 -5.971 1.00 85.75 92 VAL A C 1
ATOM 735 O O . VAL A 1 92 ? 2.993 -14.845 -6.626 1.00 85.75 92 VAL A O 1
ATOM 738 N N . PRO A 1 93 ? 2.246 -15.676 -4.647 1.00 80.31 93 PRO A N 1
ATOM 739 C CA . PRO A 1 93 ? 3.444 -15.359 -3.861 1.00 80.31 93 PRO A CA 1
ATOM 740 C C . PRO A 1 93 ? 4.690 -16.163 -4.247 1.00 80.31 93 PRO A C 1
ATOM 742 O O . PRO A 1 93 ? 4.535 -17.339 -4.657 1.00 80.31 93 PRO A O 1
#

Mean predicted aligned error: 3.9 Å